Protein AF-A0A8J7TFP7-F1 (afdb_monomer_lite)

InterPro domains:
  IPR002678 DUF34/NIF3 [PF01784] (1-55)
  IPR002678 DUF34/NIF3 [PTHR13799] (1-59)
  IPR036069 DUF34/NIF3 superfamily [SSF102705] (1-58)

pLDDT: mean 93.17, std 4.75, range [81.5, 98.38]

Sequence (59 aa):
MSHHDVLDAVAAGTSVVLCEHTNTERGFLSVLRDRLSARLGPGVTVLVSERDADPLRVV

Secondary structure (DSSP, 8-state):
--HHHHHHHHHTT-------HHHHHTTHHHHHHHHHHHHH-TT------SS---S----

Foldseek 3Di:
DDPVVCVVCVVVVHDDDCCDDCNPCVVCLVVVQVVCCVVVDPPDHGDDDPPDDDPDDDD

Organism: Atractosteus spatula (NCBI:txid7917)

Structure (mmCIF, N/CA/C/O backbone):
data_AF-A0A8J7TFP7-F1
#
_entry.id   AF-A0A8J7TFP7-F1
#
loop_
_atom_site.group_PDB
_atom_site.id
_atom_site.type_symbol
_atom_site.label_atom_id
_atom_site.label_alt_id
_atom_site.label_comp_id
_atom_site.label_asym_id
_atom_site.label_entity_id
_atom_site.label_seq_id
_atom_site.pdbx_PDB_ins_code
_atom_site.Cartn_x
_atom_site.Cartn_y
_atom_site.Cartn_z
_atom_site.occupancy
_atom_site.B_iso_or_equiv
_atom_site.auth_seq_id
_atom_site.auth_comp_id
_atom_site.auth_asym_id
_atom_site.auth_atom_id
_atom_site.pdbx_PDB_model_num
ATOM 1 N N . MET A 1 1 ? 11.501 3.723 -6.616 1.00 88.06 1 MET A N 1
ATOM 2 C CA . MET A 1 1 ? 12.703 3.327 -7.392 1.00 88.06 1 MET A CA 1
ATOM 3 C C . MET A 1 1 ? 13.196 4.547 -8.141 1.00 88.06 1 MET A C 1
ATOM 5 O O . MET A 1 1 ? 12.361 5.339 -8.562 1.00 88.06 1 MET A O 1
ATOM 9 N N . SER A 1 2 ? 14.508 4.733 -8.281 1.00 93.44 2 SER A N 1
ATOM 10 C CA . SER A 1 2 ? 15.046 5.819 -9.105 1.00 93.44 2 SER A CA 1
ATOM 11 C C . SER A 1 2 ? 14.856 5.524 -10.597 1.00 93.44 2 SER A C 1
ATOM 13 O O . SER A 1 2 ? 14.560 4.395 -10.989 1.00 93.44 2 SER A O 1
ATOM 15 N N . HIS A 1 3 ? 15.057 6.538 -11.441 1.00 94.75 3 HIS A N 1
ATOM 16 C CA . HIS A 1 3 ? 15.019 6.374 -12.895 1.00 94.75 3 HIS A CA 1
ATOM 17 C C . HIS A 1 3 ? 15.972 5.271 -13.386 1.00 94.75 3 HIS A C 1
ATOM 19 O O . HIS A 1 3 ? 15.572 4.437 -14.195 1.00 94.75 3 HIS A O 1
ATOM 25 N N . HIS A 1 4 ? 17.203 5.241 -12.868 1.00 97.69 4 HIS A N 1
ATOM 26 C CA . HIS A 1 4 ? 18.201 4.254 -13.279 1.00 97.69 4 HIS A CA 1
ATOM 27 C C . HIS A 1 4 ? 17.839 2.839 -12.824 1.00 97.69 4 HIS A C 1
ATOM 29 O O . HIS A 1 4 ? 17.960 1.916 -13.620 1.00 97.69 4 HIS A O 1
ATOM 35 N N . ASP A 1 5 ? 17.270 2.675 -11.627 1.00 97.38 5 ASP A N 1
ATOM 36 C CA . ASP A 1 5 ? 16.818 1.353 -11.167 1.00 97.38 5 ASP A CA 1
ATOM 37 C C . ASP A 1 5 ? 15.723 0.775 -12.081 1.00 97.38 5 ASP A C 1
ATOM 39 O O . ASP A 1 5 ? 15.678 -0.428 -12.340 1.00 97.38 5 ASP A O 1
ATOM 43 N N . VAL A 1 6 ? 14.816 1.630 -12.570 1.00 97.25 6 VAL A N 1
ATOM 44 C CA . VAL A 1 6 ? 13.753 1.213 -13.497 1.00 97.25 6 VAL A CA 1
ATOM 45 C C . VAL A 1 6 ? 14.343 0.826 -14.853 1.00 97.25 6 VAL A C 1
ATOM 47 O O . VAL A 1 6 ? 13.946 -0.195 -15.414 1.00 97.25 6 VAL A O 1
ATOM 50 N N . LEU A 1 7 ? 15.297 1.606 -15.374 1.00 97.94 7 LEU A N 1
ATOM 51 C CA . LEU A 1 7 ? 15.970 1.289 -16.635 1.00 97.94 7 LEU A CA 1
ATOM 52 C C . LEU A 1 7 ? 16.732 -0.035 -16.565 1.00 97.94 7 LEU A C 1
ATOM 54 O O . LEU A 1 7 ? 16.609 -0.844 -17.484 1.00 97.94 7 LEU A O 1
ATOM 58 N N . ASP A 1 8 ? 17.461 -0.278 -15.478 1.00 98.38 8 ASP A N 1
ATOM 59 C CA . ASP A 1 8 ? 18.228 -1.510 -15.287 1.00 98.38 8 ASP A CA 1
ATOM 60 C C . ASP A 1 8 ? 17.305 -2.737 -15.235 1.00 98.38 8 ASP A C 1
ATOM 62 O O . ASP A 1 8 ? 17.565 -3.747 -15.894 1.00 98.38 8 ASP A O 1
ATOM 66 N N . ALA A 1 9 ? 16.174 -2.639 -14.526 1.00 98.00 9 ALA A N 1
ATOM 67 C CA . ALA A 1 9 ? 15.176 -3.707 -14.479 1.00 98.00 9 ALA A CA 1
ATOM 68 C C . ALA A 1 9 ? 14.572 -3.999 -15.865 1.00 98.00 9 ALA A C 1
ATOM 70 O O . ALA A 1 9 ? 14.447 -5.162 -16.259 1.00 98.00 9 ALA A O 1
ATOM 71 N N . VAL A 1 10 ? 14.248 -2.956 -16.635 1.00 97.94 10 VAL A N 1
ATOM 72 C CA . VAL A 1 10 ? 13.720 -3.102 -18.000 1.00 97.94 10 VAL A CA 1
ATOM 73 C C . VAL A 1 10 ? 14.768 -3.704 -18.940 1.00 97.94 10 VAL A C 1
ATOM 75 O O . VAL A 1 10 ? 14.439 -4.602 -19.716 1.00 97.94 10 VAL A O 1
ATOM 78 N N . ALA A 1 11 ? 16.030 -3.277 -18.852 1.00 98.31 11 ALA A N 1
ATOM 79 C CA . ALA A 1 11 ? 17.130 -3.834 -19.642 1.00 98.31 11 ALA A CA 1
ATOM 80 C C . ALA A 1 11 ? 17.369 -5.325 -19.341 1.00 98.31 11 ALA A C 1
ATOM 82 O O . A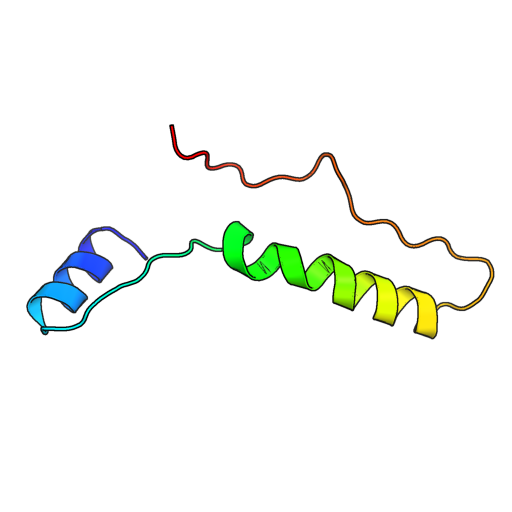LA A 1 11 ? 17.725 -6.088 -20.237 1.00 98.31 11 ALA A O 1
ATOM 83 N N . ALA A 1 12 ? 17.098 -5.758 -18.107 1.00 98.25 12 ALA A N 1
ATOM 84 C CA . ALA A 1 12 ? 17.110 -7.161 -17.700 1.00 98.25 12 ALA A CA 1
ATOM 85 C C . ALA A 1 12 ? 15.852 -7.954 -18.126 1.00 98.25 12 ALA A C 1
ATOM 87 O O . ALA A 1 12 ? 15.687 -9.106 -17.725 1.00 98.25 12 ALA A O 1
ATOM 88 N N . GLY A 1 13 ? 14.942 -7.365 -18.912 1.00 98.19 13 GLY A N 1
ATOM 89 C CA . GLY A 1 13 ? 13.703 -8.009 -19.362 1.00 98.19 13 GLY A CA 1
ATOM 90 C C . GLY A 1 13 ? 12.617 -8.107 -18.284 1.00 98.19 13 GLY A C 1
ATOM 91 O O . GLY A 1 13 ? 11.662 -8.867 -18.444 1.00 98.19 13 GLY A O 1
ATOM 92 N N . THR A 1 14 ? 12.742 -7.355 -17.186 1.00 98.31 14 THR A N 1
ATOM 93 C CA . THR A 1 14 ? 11.761 -7.333 -16.093 1.00 98.31 14 THR A CA 1
ATOM 94 C C . THR A 1 14 ? 10.757 -6.204 -16.298 1.00 98.31 14 THR A C 1
ATOM 96 O O . THR A 1 14 ? 11.115 -5.067 -16.596 1.00 98.31 14 THR A O 1
ATOM 99 N N . SER A 1 15 ? 9.473 -6.507 -16.106 1.00 97.44 15 SER A N 1
ATOM 100 C CA . SER A 1 15 ? 8.421 -5.487 -16.076 1.00 97.44 15 SER A CA 1
ATOM 101 C C . SER A 1 15 ? 8.312 -4.878 -14.679 1.00 97.44 15 SER A C 1
ATOM 103 O O . SER A 1 15 ? 8.268 -5.608 -13.690 1.00 97.44 15 SER A O 1
ATOM 105 N N . VAL A 1 16 ? 8.234 -3.549 -14.598 1.00 95.75 16 VAL A N 1
ATOM 106 C CA . VAL A 1 16 ? 8.135 -2.811 -13.330 1.00 95.75 16 VAL A CA 1
ATOM 107 C C . VAL A 1 16 ? 6.782 -2.115 -13.241 1.00 95.75 16 VAL A C 1
ATOM 109 O O . VAL A 1 16 ? 6.402 -1.368 -14.139 1.00 95.75 16 VAL A O 1
ATOM 112 N N . VAL A 1 17 ? 6.081 -2.324 -12.126 1.00 94.50 17 VAL A N 1
ATOM 113 C CA . VAL A 1 17 ? 4.919 -1.519 -11.729 1.00 94.50 17 VAL A CA 1
ATOM 114 C C . VAL A 1 17 ? 5.340 -0.685 -10.529 1.00 94.50 17 VAL A C 1
ATOM 116 O O . VAL A 1 17 ? 5.509 -1.205 -9.427 1.00 94.50 17 VAL A O 1
ATOM 119 N N . LEU A 1 18 ? 5.566 0.607 -10.760 1.00 92.06 18 LEU A N 1
ATOM 120 C CA . LEU A 1 18 ? 5.991 1.528 -9.716 1.00 92.06 18 LEU A CA 1
ATOM 121 C C . LEU A 1 18 ? 4.759 2.130 -9.043 1.00 92.06 18 LEU A C 1
ATOM 123 O O . LEU A 1 18 ? 4.098 2.999 -9.602 1.00 92.06 18 LEU A O 1
ATOM 127 N N . CYS A 1 19 ? 4.438 1.632 -7.852 1.00 89.19 19 CYS A N 1
ATOM 128 C CA . CYS A 1 19 ? 3.246 2.071 -7.136 1.00 89.19 19 CYS A CA 1
ATOM 129 C C . CYS A 1 19 ? 3.474 3.294 -6.241 1.00 89.19 19 CYS A C 1
ATOM 131 O O . CYS A 1 19 ? 2.480 3.874 -5.827 1.00 89.19 19 CYS A O 1
ATOM 133 N N . GLU A 1 20 ? 4.726 3.686 -5.971 1.00 87.12 20 GLU A N 1
ATOM 134 C CA . GLU A 1 20 ? 5.120 4.646 -4.920 1.00 87.12 20 GLU A CA 1
ATOM 135 C C . GLU A 1 20 ? 4.711 4.217 -3.493 1.00 87.12 20 GLU A C 1
ATOM 137 O O . GLU A 1 20 ? 3.923 3.293 -3.301 1.00 87.12 20 GLU A O 1
ATOM 142 N N . HIS A 1 21 ? 5.285 4.851 -2.463 1.00 85.50 21 HIS A N 1
ATOM 143 C CA . HIS A 1 21 ? 5.122 4.403 -1.069 1.00 85.50 21 HIS A CA 1
ATOM 144 C C . HIS A 1 21 ? 3.696 4.618 -0.546 1.00 85.50 21 HIS A C 1
ATOM 146 O O . HIS A 1 21 ? 2.983 3.670 -0.200 1.00 85.50 21 HIS A O 1
ATOM 152 N N . THR A 1 22 ? 3.253 5.880 -0.514 1.00 82.62 22 THR A N 1
ATOM 153 C CA . THR A 1 22 ? 1.989 6.258 0.132 1.00 82.62 22 THR A CA 1
ATOM 154 C C . THR A 1 22 ? 0.795 5.559 -0.512 1.00 82.62 22 THR A C 1
ATOM 156 O O . THR A 1 22 ? -0.128 5.146 0.190 1.00 82.62 22 THR A O 1
ATOM 159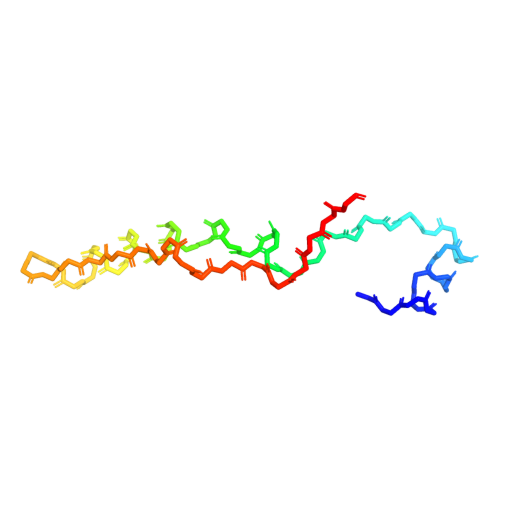 N N . ASN A 1 23 ? 0.818 5.401 -1.834 1.00 84.38 23 ASN A N 1
ATOM 160 C CA . ASN A 1 23 ? -0.272 4.822 -2.610 1.00 84.38 23 ASN A CA 1
ATOM 161 C C . ASN A 1 23 ? -0.549 3.350 -2.243 1.00 84.38 23 ASN A C 1
ATOM 163 O O . ASN A 1 23 ? -1.699 2.919 -2.267 1.00 84.38 23 ASN A O 1
ATOM 167 N N . THR A 1 24 ? 0.474 2.583 -1.845 1.00 87.06 24 THR A N 1
ATOM 168 C CA . THR A 1 24 ? 0.297 1.190 -1.389 1.00 87.06 24 THR A CA 1
ATOM 169 C C . THR A 1 24 ? 0.152 1.048 0.119 1.00 87.06 24 THR A C 1
ATOM 171 O O . THR A 1 24 ? -0.487 0.110 0.590 1.00 87.06 24 THR A O 1
ATOM 174 N N . GLU A 1 25 ? 0.729 1.961 0.897 1.00 92.25 25 GLU A N 1
ATOM 175 C CA . GLU A 1 25 ? 0.828 1.802 2.351 1.00 92.25 25 GLU A CA 1
ATOM 176 C C . GLU A 1 25 ? -0.342 2.440 3.105 1.00 92.25 25 GLU A C 1
ATOM 178 O O . GLU A 1 25 ? -0.762 1.931 4.147 1.00 92.25 25 GLU A O 1
ATOM 183 N N . ARG A 1 26 ? -0.934 3.520 2.577 1.00 90.81 26 ARG A N 1
ATOM 184 C CA . ARG A 1 26 ? -1.988 4.276 3.278 1.00 90.81 26 ARG A CA 1
ATOM 185 C C . ARG A 1 26 ? -3.231 3.435 3.575 1.00 90.81 26 ARG A C 1
ATOM 187 O O . ARG A 1 26 ? -3.891 3.659 4.591 1.00 90.81 26 ARG A O 1
ATOM 194 N N . GLY A 1 27 ? -3.515 2.418 2.757 1.00 90.75 27 GLY A N 1
ATOM 195 C CA . GLY A 1 27 ? -4.602 1.465 3.004 1.00 90.75 27 GLY A CA 1
ATOM 196 C C . GLY A 1 27 ? -4.496 0.758 4.364 1.00 90.75 27 GLY A C 1
ATOM 197 O O . GLY A 1 27 ? -5.517 0.482 5.001 1.00 90.75 27 GLY A O 1
ATOM 198 N N . PHE A 1 28 ? -3.275 0.548 4.871 1.00 95.06 28 PHE A N 1
ATOM 199 C CA . PHE A 1 28 ? -3.032 -0.103 6.160 1.00 95.06 28 PHE A CA 1
ATOM 200 C C . PHE A 1 28 ? -3.496 0.727 7.368 1.00 95.06 28 PHE A C 1
ATOM 202 O O . PHE A 1 28 ? -3.756 0.159 8.428 1.00 95.06 28 PHE A O 1
ATOM 209 N N . LEU A 1 29 ? -3.665 2.049 7.236 1.00 95.06 29 LEU A N 1
ATOM 210 C CA . LEU A 1 29 ? -4.104 2.904 8.348 1.00 95.06 29 LEU A CA 1
ATOM 211 C C . LEU A 1 29 ? -5.479 2.498 8.895 1.00 95.06 29 LEU A C 1
ATOM 213 O O . LEU A 1 29 ? -5.711 2.593 10.098 1.00 95.06 29 LEU A O 1
ATOM 217 N N . SER A 1 30 ? -6.364 1.986 8.035 1.00 94.94 30 SER A N 1
ATOM 218 C CA . SER A 1 30 ? -7.662 1.435 8.447 1.00 94.94 30 SER A CA 1
ATOM 219 C C . SER A 1 30 ? -7.499 0.203 9.348 1.00 94.94 30 SER A C 1
ATOM 221 O O . SER A 1 30 ? -8.057 0.145 10.442 1.00 94.94 30 SER A O 1
ATOM 223 N N . VAL A 1 31 ? -6.637 -0.731 8.940 1.00 97.38 31 VAL A N 1
ATOM 224 C CA . VAL A 1 31 ? -6.299 -1.940 9.701 1.00 97.38 31 VAL A CA 1
ATOM 225 C C . VAL A 1 31 ? -5.638 -1.579 11.030 1.00 97.38 31 VAL A C 1
ATOM 227 O O . VAL A 1 31 ? -5.942 -2.176 12.064 1.00 97.38 31 VAL A O 1
ATOM 230 N N . LEU A 1 32 ? -4.731 -0.600 11.026 1.00 97.00 32 LEU A N 1
ATOM 231 C CA . LEU A 1 32 ? -4.065 -0.133 12.236 1.00 97.00 32 LEU A CA 1
ATOM 232 C C . LEU A 1 32 ? -5.050 0.525 13.206 1.00 97.00 32 LEU A C 1
ATOM 234 O O . LEU A 1 32 ? -5.008 0.208 14.394 1.00 97.00 32 LEU A O 1
ATOM 238 N N . ARG A 1 33 ? -5.952 1.385 12.713 1.00 96.75 33 ARG A N 1
ATOM 239 C CA . ARG A 1 33 ? -7.027 1.985 13.517 1.00 96.75 33 ARG A CA 1
ATOM 240 C C . ARG A 1 33 ? -7.821 0.899 14.230 1.00 96.75 33 ARG A C 1
ATOM 242 O O . ARG A 1 33 ? -7.931 0.951 15.448 1.00 96.75 33 ARG A O 1
ATOM 249 N N . ASP A 1 34 ? -8.296 -0.107 13.501 1.00 96.38 34 ASP A N 1
ATOM 250 C CA . ASP A 1 34 ? -9.135 -1.166 14.070 1.00 96.38 34 ASP A CA 1
ATOM 251 C C . ASP A 1 34 ? -8.380 -1.976 15.137 1.00 96.38 34 ASP A C 1
ATOM 253 O O . ASP A 1 34 ? -8.911 -2.264 16.213 1.00 96.38 34 ASP A O 1
ATOM 257 N N . ARG A 1 35 ? -7.096 -2.275 14.891 1.00 97.56 35 ARG A N 1
ATOM 258 C CA . ARG A 1 35 ? -6.222 -2.938 15.874 1.00 97.56 35 ARG A CA 1
ATOM 259 C C . ARG A 1 35 ? -6.007 -2.093 17.128 1.00 97.56 35 ARG A C 1
ATOM 261 O O . ARG A 1 35 ? -5.980 -2.646 18.226 1.00 97.56 35 ARG A O 1
ATOM 268 N N . LEU A 1 36 ? -5.825 -0.783 16.982 1.00 97.56 36 LEU A N 1
ATOM 269 C CA . LEU A 1 36 ? -5.650 0.132 18.110 1.00 97.56 36 LEU A CA 1
ATOM 270 C C . LEU A 1 36 ? -6.949 0.287 18.900 1.00 97.56 36 LEU A C 1
ATOM 27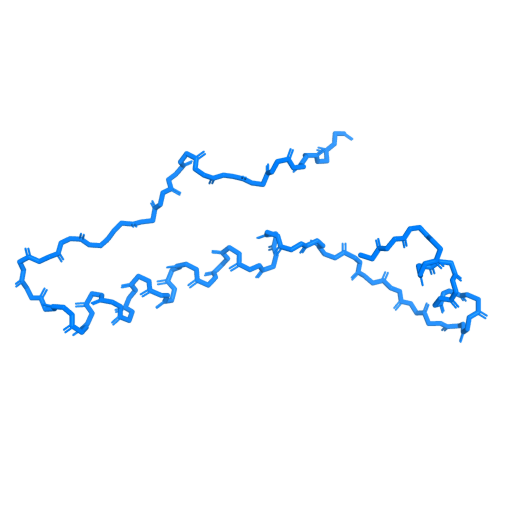2 O O . LEU A 1 36 ? -6.918 0.163 20.120 1.00 97.56 36 LEU A O 1
ATOM 276 N N . SER A 1 37 ? -8.085 0.465 18.224 1.00 96.31 37 SER A N 1
ATOM 277 C CA . SER A 1 37 ? -9.404 0.534 18.858 1.00 96.31 37 SER A CA 1
ATOM 278 C C . SER A 1 37 ? -9.696 -0.712 19.695 1.00 96.31 37 SER A C 1
ATOM 280 O O . SER A 1 37 ? -10.122 -0.593 20.841 1.00 96.31 37 SER A O 1
ATOM 282 N N . ALA A 1 38 ? -9.391 -1.905 19.175 1.00 96.00 38 ALA A N 1
ATOM 283 C CA . ALA A 1 38 ? -9.569 -3.153 19.915 1.00 96.00 38 ALA A CA 1
ATOM 284 C C . ALA A 1 38 ? -8.659 -3.265 21.155 1.00 96.00 38 ALA A C 1
ATOM 286 O O . ALA A 1 38 ? -9.067 -3.839 22.161 1.00 96.00 38 ALA A O 1
ATOM 287 N N . ARG A 1 39 ? -7.429 -2.735 21.098 1.00 97.31 39 ARG A N 1
ATOM 288 C CA . ARG A 1 39 ? -6.449 -2.831 22.198 1.00 97.31 39 ARG A CA 1
ATOM 289 C C . ARG A 1 39 ? -6.616 -1.764 23.275 1.00 97.31 39 ARG A C 1
ATOM 291 O O . ARG A 1 39 ? -6.315 -2.037 24.430 1.00 97.31 39 ARG A O 1
ATOM 298 N N . LEU A 1 40 ? -7.029 -0.558 22.896 1.00 96.38 40 LEU A N 1
ATOM 299 C CA . LEU A 1 40 ? -7.181 0.573 23.816 1.00 96.38 40 LEU A CA 1
ATOM 300 C C . LEU A 1 40 ? -8.530 0.538 24.540 1.00 96.38 40 LEU A C 1
ATOM 302 O O . LEU A 1 40 ? -8.640 1.053 25.649 1.00 96.38 40 LEU A O 1
ATOM 306 N N . GLY A 1 41 ? -9.525 -0.127 23.948 1.00 90.19 41 GLY A N 1
ATOM 307 C CA . GLY A 1 41 ? -10.819 -0.344 24.573 1.00 90.19 41 GLY A CA 1
ATOM 308 C C . GLY A 1 41 ? -11.703 0.911 24.609 1.00 90.19 41 GLY A C 1
ATOM 309 O O . GLY A 1 41 ? -11.412 1.925 23.968 1.00 90.19 41 GLY A O 1
ATOM 310 N N . PRO A 1 42 ? -12.836 0.836 25.326 1.00 89.75 42 PRO A N 1
ATOM 311 C CA . PRO A 1 42 ? -13.794 1.931 25.403 1.00 89.75 42 PRO A CA 1
ATOM 312 C C . PRO A 1 42 ? -13.204 3.139 26.148 1.00 89.75 42 PRO A C 1
ATOM 314 O O . PRO A 1 42 ? -12.572 2.991 27.189 1.00 89.75 42 PRO A O 1
ATOM 317 N N . GLY A 1 43 ? -13.441 4.343 25.618 1.00 93.44 43 GLY A N 1
ATOM 318 C CA . GLY A 1 43 ? -12.949 5.611 26.178 1.00 93.44 43 GLY A CA 1
ATOM 319 C C . GLY A 1 43 ? -11.827 6.271 25.373 1.00 93.44 43 GLY A C 1
ATOM 320 O O . GLY A 1 43 ? -11.514 7.433 25.623 1.00 93.44 43 GLY A O 1
ATOM 321 N N . VAL A 1 44 ? -11.267 5.577 24.374 1.00 96.44 44 VAL A N 1
ATOM 322 C CA . VAL A 1 44 ? -10.274 6.141 23.451 1.00 96.44 44 VAL A CA 1
ATOM 323 C C . VAL A 1 44 ? -10.798 6.119 22.018 1.00 96.44 44 VAL A C 1
ATOM 325 O O . VAL A 1 44 ? -11.080 5.062 21.455 1.00 96.44 44 VAL A O 1
ATOM 328 N N . THR A 1 45 ? -10.890 7.298 21.406 1.00 96.12 45 THR A N 1
ATOM 329 C CA . THR A 1 45 ? -11.260 7.444 19.995 1.00 96.12 45 THR A CA 1
ATOM 330 C C . THR A 1 45 ? -10.007 7.416 19.131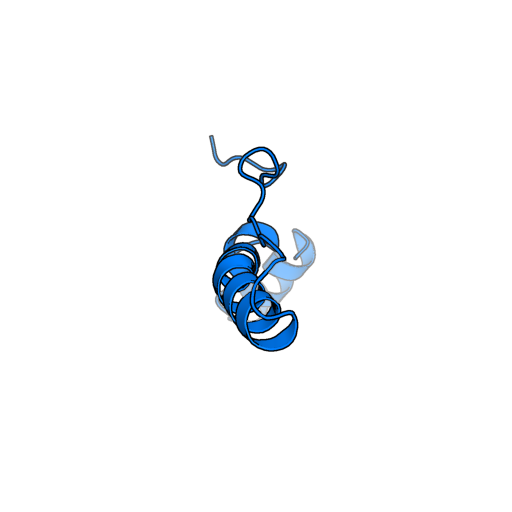 1.00 96.12 45 THR A C 1
ATOM 332 O O . THR A 1 45 ? -9.111 8.241 19.301 1.00 96.12 45 THR A O 1
ATOM 335 N N . VAL A 1 46 ? -9.955 6.489 18.176 1.00 96.44 46 VAL A N 1
ATOM 336 C CA . VAL A 1 46 ? -8.859 6.384 17.206 1.00 96.44 46 VAL A CA 1
ATOM 337 C C . VAL A 1 46 ? -9.362 6.858 15.847 1.00 96.44 46 VAL A C 1
ATOM 339 O O . VAL A 1 46 ? -10.342 6.327 15.326 1.00 96.44 46 VAL A O 1
ATOM 342 N N . LEU A 1 47 ? -8.692 7.856 15.273 1.00 95.94 47 LEU A N 1
ATOM 343 C CA . LEU A 1 47 ? -9.046 8.468 13.991 1.00 95.94 47 LEU A CA 1
ATOM 344 C C . LEU A 1 47 ? -7.882 8.337 13.005 1.00 95.94 47 LEU A C 1
ATOM 346 O O . LEU A 1 47 ? -6.719 8.326 13.407 1.00 95.94 47 LEU A O 1
ATOM 350 N N . VAL A 1 48 ? -8.201 8.267 11.714 1.00 95.38 48 VAL A N 1
ATOM 351 C CA . V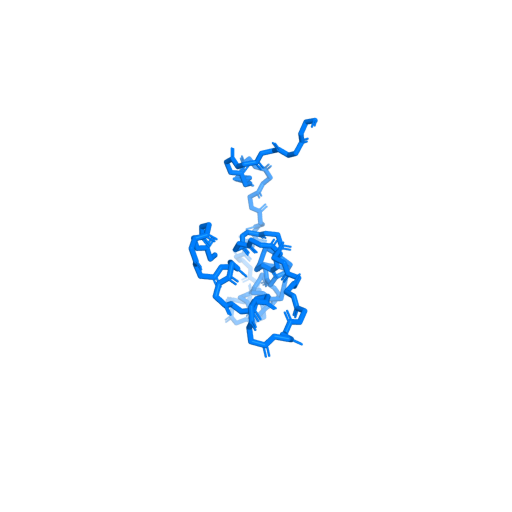AL A 1 48 ? -7.218 8.381 10.627 1.00 95.38 48 VAL A CA 1
ATOM 352 C C . VAL A 1 48 ? -7.264 9.818 10.112 1.00 95.38 48 VAL A C 1
ATOM 354 O O . VAL A 1 48 ? -8.347 10.352 9.895 1.00 95.38 48 VAL A O 1
ATOM 357 N N . SER A 1 49 ? -6.104 10.458 9.953 1.00 94.31 49 SER A N 1
ATOM 358 C CA . SER A 1 49 ? -6.020 11.842 9.467 1.00 94.31 49 SER A CA 1
ATOM 359 C C . SER A 1 49 ? -6.507 11.958 8.021 1.00 94.31 49 SER A C 1
ATOM 361 O O . SER A 1 49 ? -6.022 11.238 7.152 1.00 94.31 49 SER A O 1
ATOM 363 N N . GLU A 1 50 ? -7.408 12.908 7.760 1.00 90.94 50 GLU A N 1
ATOM 364 C CA . GLU A 1 50 ? -7.866 13.261 6.405 1.00 90.94 50 GLU A CA 1
ATOM 365 C C . GLU A 1 50 ? -6.994 14.337 5.740 1.00 90.94 50 GLU A C 1
ATOM 367 O O . GLU A 1 50 ? -7.044 14.531 4.529 1.00 90.94 50 GLU A O 1
ATOM 372 N N . ARG A 1 51 ? -6.192 15.063 6.531 1.00 91.75 51 ARG A N 1
ATOM 373 C CA . ARG A 1 51 ? -5.318 16.138 6.033 1.00 91.75 51 ARG A CA 1
ATOM 374 C C . ARG A 1 51 ? -3.971 15.617 5.539 1.00 91.75 51 ARG A C 1
ATOM 376 O O . ARG A 1 51 ? -3.339 16.257 4.703 1.00 91.75 51 ARG A O 1
ATOM 383 N N . ASP A 1 52 ? -3.517 14.502 6.097 1.00 90.00 52 ASP A N 1
ATOM 384 C CA . ASP A 1 52 ? -2.281 13.854 5.678 1.00 90.00 52 ASP A CA 1
ATOM 385 C C . ASP A 1 52 ? -2.492 13.157 4.326 1.00 90.00 52 ASP A C 1
ATOM 387 O O . ASP A 1 52 ? -3.410 12.352 4.174 1.00 90.00 52 ASP A O 1
ATOM 391 N N . ALA A 1 53 ? -1.654 13.475 3.343 1.00 87.12 53 ALA A N 1
ATOM 392 C CA . ALA A 1 53 ? -1.804 13.019 1.966 1.00 87.12 53 ALA A CA 1
ATOM 393 C C . ALA A 1 53 ? -0.436 12.784 1.315 1.00 87.12 53 ALA A C 1
ATOM 395 O O .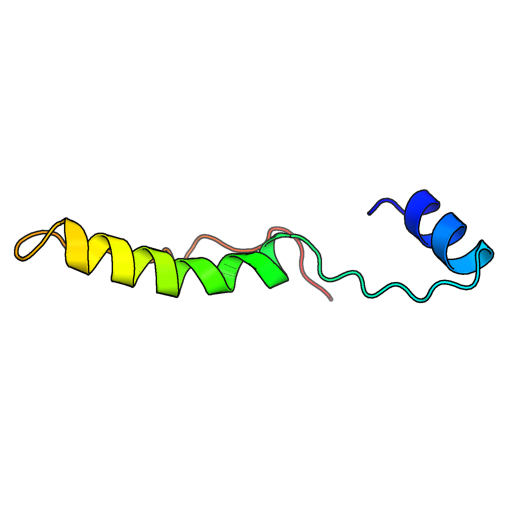 ALA A 1 53 ? 0.583 13.266 1.808 1.00 87.12 53 ALA A O 1
ATOM 396 N N . ASP A 1 54 ? -0.423 12.048 0.202 1.00 88.12 54 ASP A N 1
ATOM 397 C CA . ASP A 1 54 ? 0.786 11.886 -0.608 1.00 88.12 54 ASP A CA 1
ATOM 398 C C . ASP A 1 54 ? 1.256 13.264 -1.125 1.00 88.12 54 ASP A C 1
ATOM 400 O O . ASP A 1 54 ? 0.439 14.000 -1.696 1.00 88.12 54 ASP A O 1
ATOM 404 N N . PRO A 1 55 ? 2.529 13.657 -0.914 1.00 88.31 55 PRO A N 1
ATOM 405 C CA . PRO A 1 55 ? 3.065 14.889 -1.487 1.00 88.31 55 PRO A CA 1
ATOM 406 C C . PRO A 1 55 ? 3.098 14.872 -3.022 1.00 88.31 55 PRO A C 1
ATOM 408 O O . PRO A 1 55 ? 3.103 15.942 -3.634 1.00 88.31 55 PRO A O 1
ATOM 411 N N . LEU A 1 56 ? 3.121 13.694 -3.650 1.00 86.50 56 LEU A N 1
ATOM 412 C CA . LEU A 1 56 ? 3.143 13.552 -5.100 1.00 86.50 56 LEU A CA 1
ATOM 413 C C . LEU A 1 56 ? 1.720 13.419 -5.654 1.00 86.50 56 LEU A C 1
ATOM 415 O O . LEU A 1 56 ? 0.893 12.665 -5.145 1.00 86.50 56 LEU A O 1
ATOM 419 N N . ARG A 1 57 ? 1.434 14.155 -6.734 1.00 84.62 57 ARG A N 1
ATOM 420 C CA . ARG A 1 57 ? 0.174 14.063 -7.482 1.00 84.62 57 ARG A CA 1
ATOM 421 C C . ARG A 1 57 ? 0.466 13.803 -8.951 1.00 84.62 57 ARG A C 1
ATOM 423 O O . ARG A 1 57 ? 1.275 14.511 -9.545 1.00 84.62 57 ARG A O 1
ATOM 430 N N . VAL A 1 58 ? -0.220 12.819 -9.525 1.00 83.25 58 VAL A N 1
ATOM 431 C CA . VAL A 1 58 ? -0.240 12.607 -10.977 1.00 83.25 58 VAL A CA 1
ATOM 432 C C . VAL A 1 58 ? -1.136 13.688 -11.584 1.00 83.25 58 VAL A C 1
ATOM 434 O O . VAL A 1 58 ? -2.270 13.858 -11.131 1.00 83.25 58 VAL A O 1
ATOM 437 N N . VAL A 1 59 ? -0.606 14.444 -12.545 1.00 81.50 59 VAL A N 1
ATOM 438 C CA . VAL A 1 59 ? -1.287 15.545 -13.249 1.00 81.50 59 VAL A CA 1
ATOM 439 C C . VAL A 1 59 ? -1.459 15.233 -14.723 1.00 81.50 59 VAL A C 1
ATOM 441 O O . VAL A 1 59 ? -0.589 14.521 -15.272 1.00 81.50 59 VAL A O 1
#

Radius of gyration: 17.75 Å; chains: 1; bounding box: 32×24×46 Å